Protein AF-A0A659QIJ3-F1 (afdb_monomer)

InterPro domains:
  IPR000100 Ribonuclease P [PF00825] (2-44)
  IPR000100 Ribonuclease P [PTHR33992] (2-51)
  IPR000100 Ribonuclease P [TIGR00188] (2-48)
  IPR014721 Small ribosomal subunit protein uS5 domain 2-type fold, subgroup [G3DSA:3.30.230.10] (1-52)
  IPR020568 Ribosomal protein uS5 domain 2-type superfamily [SSF54211] (2-49)

Secondary structure (DSSP, 8-state):
-HHHHHHHHTTTS-S------PPTTGGGS-HHHHHHHHHHHHHHHHHHHH--

pLDDT: mean 89.53, std 5.94, range [54.88, 93.62]

Foldseek 3Di:
DLVVLCVVCVVLAPPDDDDDDDDPPNVVDDPVRVSVVSVVVRVVRSVVVVVD

Structure (mmCIF, N/CA/C/O backbone):
data_AF-A0A659QIJ3-F1
#
_entry.id   AF-A0A659QIJ3-F1
#
loop_
_atom_site.group_PDB
_atom_site.id
_atom_site.type_symbol
_atom_site.label_atom_id
_atom_site.label_alt_id
_atom_site.label_comp_id
_atom_site.label_asym_id
_atom_site.label_entity_id
_atom_site.label_seq_id
_atom_site.pdbx_PDB_ins_code
_atom_site.Cartn_x
_atom_site.Cartn_y
_atom_site.Cartn_z
_atom_site.occupancy
_atom_site.B_iso_or_equiv
_atom_site.auth_seq_id
_atom_site.auth_comp_id
_atom_site.auth_asym_id
_atom_site.auth_atom_id
_atom_site.pdbx_PDB_model_num
ATOM 1 N N . LEU A 1 1 ? 6.529 -6.972 -1.277 1.00 87.19 1 LEU A N 1
ATOM 2 C CA . LEU A 1 1 ? 6.349 -5.597 -0.757 1.00 87.19 1 LEU A CA 1
ATOM 3 C C . LEU A 1 1 ? 4.956 -5.336 -0.197 1.00 87.19 1 LEU A C 1
ATOM 5 O O . LEU A 1 1 ? 4.850 -5.225 1.012 1.00 87.19 1 LEU A O 1
ATOM 9 N N . THR A 1 2 ? 3.874 -5.316 -0.985 1.00 91.94 2 THR A N 1
ATOM 10 C CA . THR A 1 2 ? 2.528 -4.963 -0.470 1.00 91.94 2 THR A CA 1
ATOM 11 C C . THR A 1 2 ? 2.057 -5.812 0.717 1.00 91.94 2 THR A C 1
ATOM 13 O O . THR A 1 2 ? 1.733 -5.273 1.770 1.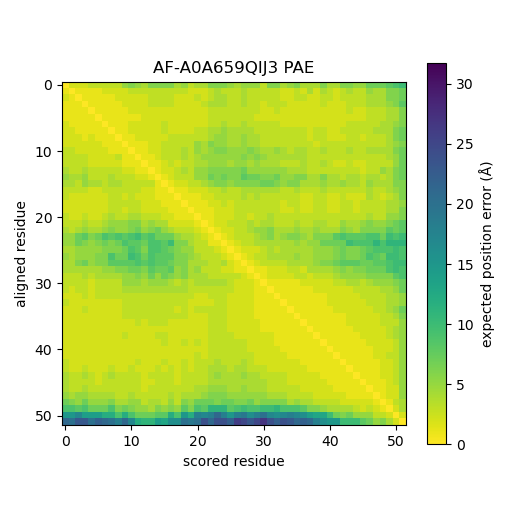00 91.94 2 THR A O 1
ATOM 16 N N . ARG A 1 3 ? 2.066 -7.147 0.585 1.00 92.94 3 ARG A N 1
ATOM 17 C CA . ARG A 1 3 ? 1.616 -8.062 1.656 1.00 92.94 3 ARG A CA 1
ATOM 18 C C . ARG A 1 3 ? 2.458 -7.953 2.928 1.00 92.94 3 ARG A C 1
ATOM 20 O O . ARG A 1 3 ? 1.943 -8.089 4.027 1.00 92.94 3 ARG A O 1
ATOM 27 N N . GLU A 1 4 ? 3.757 -7.741 2.768 1.00 93.19 4 GLU A N 1
ATOM 28 C CA . GLU A 1 4 ? 4.693 -7.581 3.880 1.00 93.19 4 GLU A CA 1
ATOM 29 C C . GLU A 1 4 ? 4.492 -6.241 4.586 1.00 93.19 4 GLU A C 1
ATOM 31 O O . GLU A 1 4 ? 4.374 -6.202 5.804 1.00 93.19 4 GLU A O 1
ATOM 36 N N . SER A 1 5 ? 4.335 -5.167 3.811 1.00 93.25 5 SER A N 1
ATOM 37 C CA . SER A 1 5 ? 4.010 -3.836 4.313 1.00 93.25 5 SER A CA 1
ATOM 38 C C . SER A 1 5 ? 2.713 -3.821 5.127 1.00 93.25 5 SER A C 1
ATOM 40 O O . SER A 1 5 ? 2.665 -3.163 6.162 1.00 93.25 5 SER A O 1
ATOM 42 N N . PHE A 1 6 ? 1.693 -4.568 4.688 1.00 92.94 6 PHE A N 1
ATOM 43 C CA . PHE A 1 6 ? 0.457 -4.753 5.447 1.00 92.94 6 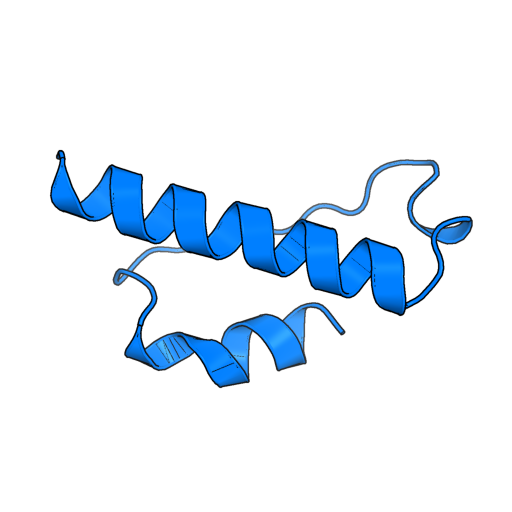PHE A CA 1
ATOM 44 C C . PHE A 1 6 ? 0.700 -5.529 6.747 1.00 92.94 6 PHE A C 1
ATOM 46 O O . PHE A 1 6 ? 0.334 -5.044 7.811 1.00 92.94 6 PHE A O 1
ATOM 53 N N . ARG A 1 7 ? 1.374 -6.690 6.694 1.00 93.31 7 ARG A N 1
ATOM 54 C CA . ARG A 1 7 ? 1.667 -7.500 7.894 1.00 93.31 7 ARG A CA 1
ATOM 55 C C . ARG A 1 7 ? 2.421 -6.722 8.969 1.00 93.31 7 ARG A C 1
ATOM 57 O O . ARG A 1 7 ? 2.087 -6.849 10.138 1.00 93.31 7 ARG A O 1
ATOM 64 N N . LEU A 1 8 ? 3.400 -5.902 8.585 1.00 93.25 8 LEU A N 1
ATOM 65 C CA . LEU A 1 8 ? 4.167 -5.083 9.531 1.00 93.25 8 LEU A CA 1
ATOM 66 C C . LEU A 1 8 ? 3.304 -4.047 10.265 1.00 93.25 8 LEU A C 1
ATOM 68 O O . LEU A 1 8 ? 3.639 -3.662 11.376 1.00 93.25 8 LEU A O 1
ATOM 72 N N . ARG A 1 9 ? 2.197 -3.609 9.656 1.00 91.25 9 ARG A N 1
ATOM 73 C CA . ARG A 1 9 ? 1.318 -2.549 10.175 1.00 91.25 9 ARG A CA 1
ATOM 74 C C . ARG A 1 9 ? -0.056 -3.049 10.593 1.00 91.25 9 ARG A C 1
ATOM 76 O O . ARG A 1 9 ? -0.893 -2.250 10.993 1.00 91.25 9 ARG A O 1
ATOM 83 N N . GLN A 1 10 ? -0.300 -4.355 10.526 1.00 90.31 10 GLN A N 1
ATOM 84 C CA . GLN A 1 10 ? -1.615 -4.951 10.769 1.00 90.31 10 GLN A CA 1
ATOM 85 C C . GLN A 1 10 ? -2.197 -4.583 12.142 1.00 90.31 10 GLN A C 1
ATOM 87 O O . GLN A 1 10 ? -3.408 -4.500 12.286 1.00 90.31 10 GLN A O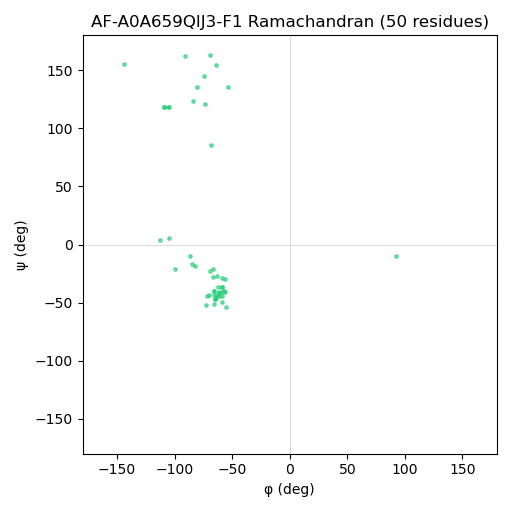 1
ATOM 92 N N . HIS A 1 11 ? -1.338 -4.339 13.135 1.00 90.75 11 HIS A N 1
ATOM 93 C CA . HIS A 1 11 ? -1.742 -3.976 14.494 1.00 90.75 11 HIS A CA 1
ATOM 94 C C . HIS A 1 11 ? -2.076 -2.483 14.657 1.00 90.75 11 HIS A C 1
ATOM 96 O O . HIS A 1 11 ? -2.735 -2.110 15.620 1.00 90.75 11 HIS A O 1
ATOM 102 N N . GLU A 1 12 ? -1.624 -1.630 13.733 1.00 90.00 12 GLU A N 1
ATOM 103 C CA . GLU A 1 12 ? -1.875 -0.180 13.727 1.00 90.00 12 GLU A CA 1
ATOM 104 C C . GLU A 1 12 ? -3.002 0.217 12.762 1.00 90.00 12 GLU A C 1
ATOM 106 O O . GLU A 1 12 ? -3.580 1.306 12.862 1.00 90.00 12 GLU A O 1
ATOM 111 N N . LEU A 1 13 ? -3.283 -0.644 11.782 1.00 90.38 13 LEU A N 1
ATOM 112 C CA . LEU A 1 13 ? -4.347 -0.447 10.814 1.00 90.38 13 LEU A CA 1
ATOM 113 C C . LEU A 1 13 ? -5.718 -0.700 11.461 1.00 90.38 13 LEU A C 1
ATOM 115 O O . LEU A 1 13 ? -5.858 -1.583 12.307 1.00 90.38 13 LEU A O 1
ATOM 119 N N . PRO A 1 14 ? -6.752 0.055 11.057 1.00 89.44 14 PRO A N 1
ATOM 120 C CA . PRO A 1 14 ? -8.116 -0.208 11.495 1.00 89.44 14 PRO A CA 1
ATOM 121 C C . PRO A 1 14 ? -8.597 -1.572 10.982 1.00 89.44 14 PRO A C 1
ATOM 123 O O . PRO A 1 14 ? -8.144 -2.046 9.937 1.00 89.44 14 PRO A O 1
ATOM 126 N N . ALA A 1 15 ? -9.551 -2.175 11.696 1.00 89.38 15 ALA A N 1
ATOM 127 C CA . ALA A 1 15 ? -10.201 -3.419 11.290 1.00 89.38 15 ALA A CA 1
ATOM 128 C C . ALA A 1 15 ? -11.079 -3.180 10.048 1.00 89.38 15 ALA A C 1
ATOM 130 O O . ALA A 1 15 ? -12.262 -2.864 10.152 1.00 89.38 15 ALA A O 1
ATOM 131 N N . MET A 1 16 ? -10.462 -3.265 8.870 1.00 87.75 16 MET A N 1
ATOM 132 C CA . MET A 1 16 ? -11.071 -3.001 7.568 1.00 87.75 16 MET A CA 1
ATOM 133 C C . MET A 1 16 ? -10.511 -3.952 6.512 1.00 87.75 16 MET A C 1
ATOM 135 O O . MET A 1 16 ? -9.362 -4.392 6.599 1.00 87.75 16 MET A O 1
ATOM 139 N N . ASP A 1 17 ? -11.295 -4.183 5.464 1.00 89.56 17 ASP A N 1
ATOM 140 C CA . ASP A 1 17 ? -10.841 -4.915 4.288 1.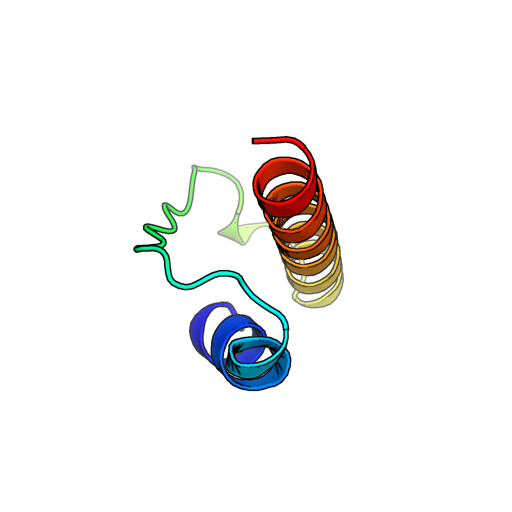00 89.56 17 ASP A CA 1
ATOM 141 C C . ASP A 1 17 ? -10.096 -3.986 3.321 1.00 89.56 17 ASP A C 1
ATOM 143 O O . ASP A 1 17 ? -10.625 -2.974 2.852 1.00 89.56 17 ASP A O 1
ATOM 147 N N . PHE A 1 18 ? -8.851 -4.341 2.997 1.00 90.94 18 PHE A N 1
ATOM 148 C CA . PHE A 1 18 ? -8.006 -3.583 2.075 1.00 90.94 18 PHE A CA 1
ATOM 149 C C . PHE A 1 18 ? -7.810 -4.342 0.761 1.00 90.94 18 PHE A C 1
ATOM 151 O O . PHE A 1 18 ? -7.190 -5.404 0.727 1.00 90.94 18 PHE A O 1
ATOM 158 N N . VAL A 1 19 ? -8.260 -3.749 -0.347 1.00 92.06 19 VAL A N 1
ATOM 159 C CA . VAL A 1 19 ? -7.989 -4.246 -1.704 1.00 92.06 19 VAL A CA 1
ATOM 160 C C . VAL A 1 19 ? -6.935 -3.357 -2.359 1.00 92.06 19 VAL A C 1
ATOM 162 O O . VAL A 1 19 ? -7.151 -2.161 -2.553 1.00 92.06 19 VAL A O 1
ATOM 165 N N . VAL A 1 20 ? -5.783 -3.933 -2.714 1.00 90.81 20 VAL A N 1
ATOM 166 C CA . VAL A 1 20 ? -4.694 -3.208 -3.387 1.00 90.81 20 VAL A CA 1
ATOM 167 C C . VAL A 1 20 ? -4.645 -3.599 -4.858 1.00 90.81 20 VAL A C 1
ATOM 169 O O . VAL A 1 20 ? -4.378 -4.751 -5.190 1.00 90.81 20 VAL A O 1
ATOM 172 N N . VAL A 1 21 ? -4.857 -2.623 -5.741 1.00 91.12 21 VAL A N 1
ATOM 173 C CA . VAL A 1 21 ? -4.816 -2.811 -7.197 1.00 91.12 21 VAL A CA 1
ATOM 174 C C . VAL A 1 21 ? -3.570 -2.138 -7.762 1.00 91.12 21 VAL A C 1
ATOM 176 O O . VAL A 1 21 ? -3.411 -0.920 -7.659 1.00 91.12 21 VAL A O 1
ATOM 179 N N . ALA A 1 22 ? -2.689 -2.923 -8.381 1.00 90.44 22 ALA A N 1
ATOM 180 C CA . ALA A 1 22 ? -1.549 -2.386 -9.114 1.00 90.44 22 ALA A CA 1
ATOM 181 C C . ALA A 1 22 ? -2.032 -1.758 -10.429 1.00 90.44 22 ALA A C 1
ATOM 183 O O . ALA A 1 22 ? -2.654 -2.423 -11.256 1.00 90.44 22 ALA A O 1
ATOM 184 N N . LYS A 1 23 ? -1.760 -0.464 -10.616 1.00 88.75 23 LYS A N 1
ATOM 185 C CA . LYS A 1 23 ? -2.057 0.254 -11.863 1.00 88.75 23 LYS A CA 1
ATOM 186 C C . LYS A 1 23 ? -0.862 0.193 -12.819 1.00 88.75 23 LYS A C 1
ATOM 188 O O . LYS A 1 23 ? 0.267 -0.073 -12.408 1.00 88.75 23 LYS A O 1
ATOM 193 N N . LYS A 1 24 ? -1.107 0.470 -14.104 1.00 88.88 24 LYS A N 1
ATOM 194 C CA . LYS A 1 24 ? -0.044 0.618 -15.111 1.00 88.88 24 LYS A CA 1
ATOM 195 C C . LYS A 1 24 ? 0.989 1.654 -14.634 1.00 88.88 24 LYS A C 1
ATOM 197 O O . LYS A 1 24 ? 0.598 2.695 -14.113 1.00 88.88 24 LYS A O 1
ATOM 202 N N . GLY A 1 25 ? 2.278 1.349 -14.789 1.00 85.25 25 GLY A N 1
ATOM 203 C CA . GLY A 1 25 ? 3.393 2.182 -14.314 1.00 85.25 25 GLY A CA 1
ATOM 204 C C . GLY A 1 25 ? 3.910 1.832 -12.913 1.00 85.25 25 GLY A C 1
ATOM 205 O O . GLY A 1 25 ? 4.971 2.299 -12.526 1.00 85.25 25 GLY A O 1
ATOM 206 N N . VAL A 1 26 ? 3.224 0.963 -12.154 1.00 87.06 26 VAL A N 1
ATOM 207 C CA . VAL A 1 26 ? 3.749 0.472 -10.861 1.00 87.06 26 VAL A CA 1
ATOM 208 C C . VAL A 1 26 ? 4.998 -0.397 -11.043 1.00 87.06 26 VAL A C 1
ATOM 210 O O . VAL A 1 26 ? 5.837 -0.432 -10.152 1.00 87.06 26 VAL A O 1
ATOM 213 N N . ALA A 1 27 ? 5.139 -1.070 -12.188 1.00 84.94 27 ALA A N 1
ATOM 214 C CA . ALA A 1 2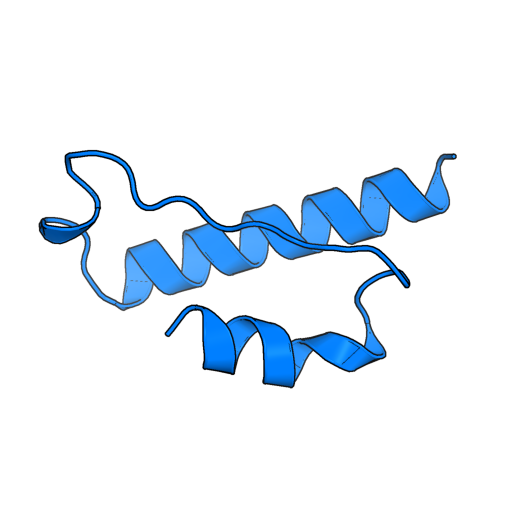7 ? 6.316 -1.883 -12.498 1.00 84.94 27 ALA A CA 1
ATOM 215 C C . ALA A 1 27 ? 7.590 -1.048 -12.726 1.00 84.94 27 ALA A C 1
ATOM 217 O O . ALA A 1 27 ? 8.684 -1.569 -12.544 1.00 84.94 27 ALA A O 1
ATOM 218 N N . ASP A 1 28 ? 7.440 0.230 -13.086 1.00 89.62 28 ASP A N 1
ATOM 219 C CA . ASP A 1 28 ? 8.558 1.152 -13.319 1.00 89.62 28 ASP A CA 1
ATOM 220 C C . ASP A 1 28 ? 9.024 1.834 -12.020 1.00 89.62 28 ASP A C 1
ATOM 222 O O . ASP A 1 28 ? 10.050 2.513 -11.997 1.00 89.62 28 ASP A O 1
ATOM 226 N N . LEU A 1 29 ? 8.264 1.676 -10.928 1.00 88.81 29 LEU A N 1
ATOM 227 C CA . LEU A 1 29 ? 8.636 2.192 -9.617 1.00 88.81 29 LEU A CA 1
ATOM 228 C C . LEU A 1 29 ? 9.637 1.258 -8.951 1.00 88.81 29 LEU A C 1
ATOM 230 O O . LEU A 1 29 ? 9.441 0.043 -8.888 1.00 88.81 29 LEU A O 1
ATOM 234 N N . ASP A 1 30 ? 10.674 1.846 -8.365 1.00 91.31 30 ASP A N 1
ATOM 235 C CA . ASP A 1 30 ? 11.569 1.092 -7.509 1.00 91.31 30 ASP A CA 1
ATOM 236 C C . ASP A 1 30 ? 10.871 0.668 -6.199 1.00 91.31 30 ASP A C 1
ATOM 238 O O . ASP A 1 30 ? 9.829 1.184 -5.769 1.00 91.31 30 ASP A O 1
ATOM 242 N N . ASN A 1 31 ? 11.477 -0.311 -5.532 1.00 90.94 31 ASN A N 1
ATOM 243 C CA . ASN A 1 31 ? 10.956 -0.862 -4.283 1.00 90.94 31 ASN A CA 1
ATOM 244 C C . ASN A 1 31 ? 10.814 0.201 -3.181 1.00 90.94 31 ASN A C 1
ATOM 246 O O . ASN A 1 31 ? 9.952 0.075 -2.303 1.00 90.94 31 ASN A O 1
ATOM 250 N N . ARG A 1 32 ? 11.652 1.243 -3.217 1.00 92.06 32 ARG A N 1
ATOM 251 C CA . ARG A 1 32 ? 11.660 2.327 -2.236 1.00 92.06 32 ARG A CA 1
ATOM 252 C C . ARG A 1 32 ? 10.450 3.238 -2.424 1.00 92.06 32 ARG A C 1
ATOM 254 O O . ARG A 1 32 ? 9.693 3.422 -1.473 1.00 92.06 32 ARG A O 1
ATOM 261 N N . ALA A 1 33 ? 10.215 3.725 -3.637 1.00 92.06 33 ALA A N 1
ATOM 262 C CA . ALA A 1 33 ? 9.066 4.543 -3.997 1.00 92.06 33 ALA A CA 1
ATOM 263 C C . ALA A 1 33 ? 7.752 3.802 -3.728 1.00 92.06 33 ALA A C 1
ATOM 265 O O . ALA A 1 33 ? 6.816 4.382 -3.174 1.00 92.06 33 ALA A O 1
ATOM 266 N N . LEU A 1 34 ? 7.692 2.500 -4.035 1.00 91.69 34 LEU A N 1
ATOM 267 C CA . LEU A 1 34 ? 6.521 1.683 -3.722 1.00 91.69 34 LEU A CA 1
ATOM 268 C C . LEU A 1 34 ? 6.284 1.580 -2.207 1.00 91.69 34 LEU A C 1
ATOM 270 O O . LEU A 1 34 ? 5.151 1.717 -1.744 1.00 91.69 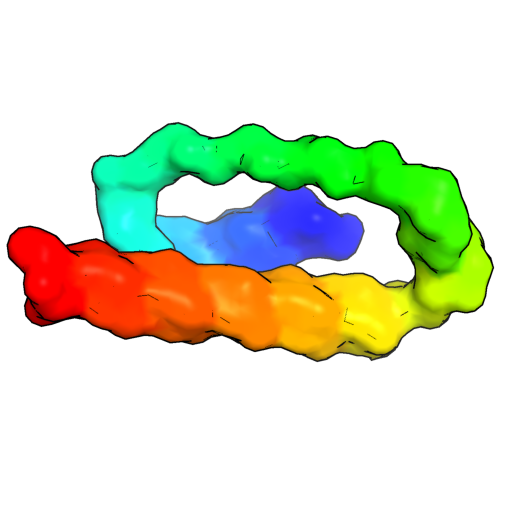34 LEU A O 1
ATOM 274 N N . SER A 1 35 ? 7.343 1.370 -1.423 1.00 91.69 35 SER A N 1
ATOM 275 C CA . SER A 1 35 ? 7.248 1.275 0.040 1.00 91.69 35 SER A CA 1
ATOM 276 C C . SER A 1 35 ? 6.828 2.600 0.682 1.00 91.69 35 SER A C 1
ATOM 278 O O . SER A 1 35 ? 5.989 2.608 1.586 1.00 91.69 35 SER A O 1
ATOM 280 N N . GLU A 1 36 ? 7.348 3.724 0.186 1.00 93.44 36 GLU A N 1
ATOM 281 C CA . GLU A 1 36 ? 6.952 5.070 0.613 1.00 93.44 36 GLU A CA 1
ATOM 282 C C . GLU A 1 36 ? 5.493 5.383 0.242 1.00 93.44 36 GLU A C 1
ATOM 284 O O . GLU A 1 36 ? 4.758 5.968 1.042 1.00 93.44 36 GLU A O 1
ATOM 289 N N . ALA A 1 37 ? 5.040 4.970 -0.946 1.00 92.75 37 ALA A N 1
ATOM 290 C CA . ALA A 1 37 ? 3.650 5.125 -1.367 1.00 92.75 37 ALA A CA 1
ATOM 291 C C . ALA A 1 37 ? 2.692 4.315 -0.478 1.00 92.75 37 ALA A C 1
ATOM 293 O O . ALA A 1 37 ? 1.686 4.855 -0.012 1.00 92.75 37 ALA A O 1
ATOM 294 N N . LEU A 1 38 ? 3.027 3.052 -0.191 1.00 93.25 38 LEU A N 1
ATOM 295 C CA . LEU A 1 38 ? 2.258 2.206 0.725 1.00 93.25 38 LEU A CA 1
ATOM 296 C C . LEU A 1 38 ? 2.175 2.838 2.118 1.00 93.25 38 LEU A C 1
ATOM 298 O O . LEU A 1 38 ? 1.092 2.918 2.690 1.00 93.25 38 LEU A O 1
ATOM 3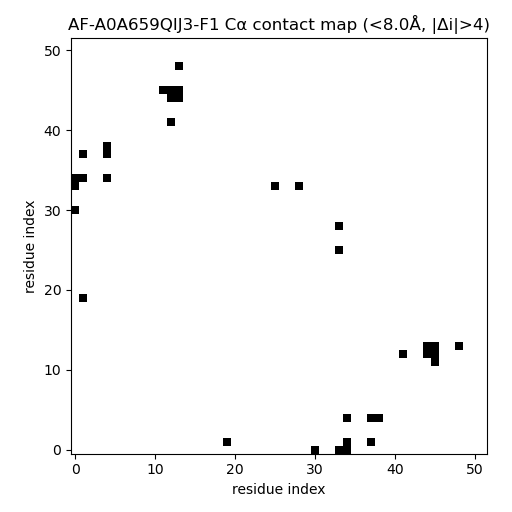02 N N . GLU A 1 39 ? 3.287 3.363 2.635 1.00 93.25 39 GLU A N 1
ATOM 303 C CA . GLU A 1 39 ? 3.309 4.013 3.947 1.00 93.25 39 GLU A CA 1
ATOM 304 C C . GLU A 1 39 ? 2.390 5.240 4.026 1.00 93.25 39 GLU A C 1
ATOM 306 O O . GLU A 1 39 ? 1.647 5.426 4.994 1.00 93.25 39 GLU A O 1
ATOM 311 N N . LYS A 1 40 ? 2.378 6.067 2.976 1.00 93.62 40 LYS A N 1
ATOM 312 C CA . LYS A 1 40 ? 1.461 7.211 2.890 1.00 93.62 40 LYS A CA 1
ATOM 313 C C . LYS A 1 40 ? -0.004 6.766 2.908 1.00 93.62 40 LYS A C 1
ATOM 315 O O . LYS A 1 40 ? -0.821 7.412 3.570 1.00 93.62 40 LYS A O 1
ATOM 320 N N . LEU A 1 41 ? -0.338 5.677 2.212 1.00 93.06 41 LEU A N 1
ATOM 321 C CA . LEU A 1 41 ? -1.699 5.133 2.181 1.00 93.06 41 LEU A CA 1
ATOM 322 C C . LEU A 1 41 ? -2.133 4.626 3.560 1.00 93.06 41 LEU A C 1
ATOM 324 O O . LEU A 1 41 ? -3.204 5.011 4.029 1.00 93.06 41 LEU A O 1
ATOM 328 N N . TRP A 1 42 ? -1.294 3.852 4.250 1.00 92.88 42 TRP A N 1
ATOM 329 C CA . TRP A 1 42 ? -1.606 3.346 5.592 1.00 92.88 42 TRP A CA 1
ATOM 330 C C . TRP A 1 42 ? -1.877 4.472 6.586 1.00 92.88 42 TRP A C 1
ATOM 332 O O . TRP A 1 42 ? -2.939 4.503 7.208 1.00 92.88 42 TRP A O 1
ATOM 342 N N . ARG A 1 43 ? -0.991 5.475 6.655 1.00 92.12 43 ARG A N 1
ATOM 343 C CA . ARG A 1 43 ? -1.178 6.638 7.542 1.00 92.12 43 ARG A CA 1
ATOM 344 C C . ARG A 1 43 ? -2.464 7.402 7.247 1.00 92.12 43 ARG A C 1
ATOM 346 O O . ARG A 1 43 ? -3.102 7.915 8.170 1.00 92.12 43 ARG A O 1
ATOM 353 N N . ARG A 1 44 ? -2.843 7.504 5.969 1.00 92.38 44 ARG A N 1
ATOM 354 C CA . ARG A 1 44 ? -4.102 8.133 5.563 1.00 92.38 44 ARG A CA 1
ATOM 355 C C . ARG A 1 44 ? -5.302 7.336 6.070 1.00 92.38 44 ARG A C 1
ATOM 357 O O . ARG A 1 44 ? -6.196 7.942 6.649 1.00 92.38 44 ARG A O 1
ATOM 364 N N . HIS A 1 45 ? -5.308 6.015 5.911 1.00 89.88 45 HIS A N 1
ATOM 365 C CA . HIS A 1 45 ? -6.406 5.168 6.387 1.00 89.88 45 HIS A CA 1
ATOM 366 C C . HIS A 1 45 ? -6.531 5.163 7.912 1.00 89.88 45 HIS A C 1
ATOM 368 O O . HIS A 1 45 ? -7.633 5.356 8.417 1.00 89.88 45 HIS A O 1
ATOM 374 N N . CYS A 1 46 ? -5.422 5.071 8.653 1.00 89.44 46 CYS A N 1
ATOM 375 C CA . CYS A 1 46 ? -5.452 5.199 10.114 1.00 89.44 46 CYS A CA 1
ATOM 376 C C . CYS A 1 46 ? -6.021 6.553 10.561 1.00 89.44 46 CYS A C 1
ATOM 378 O O . CYS A 1 46 ? -6.703 6.635 11.576 1.00 89.44 46 CYS A O 1
ATOM 380 N N . ARG A 1 47 ? -5.737 7.636 9.823 1.00 89.69 47 ARG A N 1
ATOM 381 C CA . ARG A 1 47 ? -6.30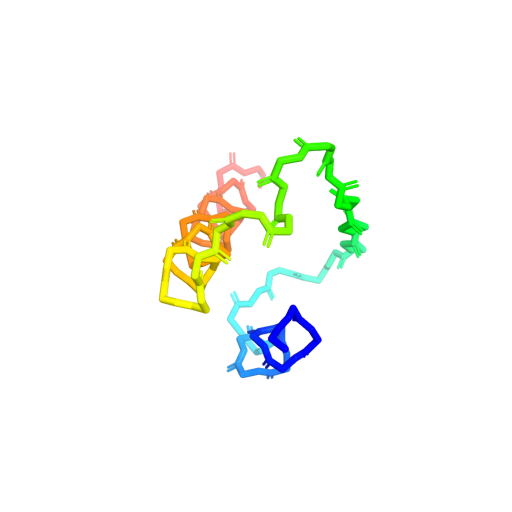1 8.959 10.123 1.00 89.69 47 ARG A CA 1
ATOM 382 C C . ARG A 1 47 ? -7.798 9.022 9.834 1.00 89.69 47 ARG A C 1
ATOM 384 O O . ARG A 1 47 ? -8.522 9.574 10.651 1.00 89.69 47 ARG A O 1
ATOM 391 N N . LEU A 1 48 ? -8.238 8.474 8.702 1.00 88.62 48 LEU A N 1
ATOM 392 C CA . LEU A 1 48 ? -9.654 8.439 8.330 1.00 88.62 48 LEU A CA 1
ATOM 393 C C . LEU A 1 48 ? -10.477 7.656 9.355 1.00 88.62 48 LEU A C 1
ATOM 395 O O . LEU A 1 48 ? -11.493 8.166 9.798 1.00 88.62 48 LEU A O 1
ATOM 399 N N . ALA A 1 49 ? -9.984 6.501 9.805 1.00 86.50 49 ALA A N 1
ATOM 400 C CA . ALA A 1 49 ? -10.671 5.679 10.801 1.00 86.50 49 ALA A CA 1
ATOM 401 C C . ALA A 1 49 ? -10.776 6.325 12.195 1.00 86.50 49 ALA A C 1
ATOM 403 O O . ALA A 1 49 ? -11.619 5.929 12.988 1.00 86.50 49 ALA A O 1
ATOM 404 N N . ARG A 1 50 ? -9.921 7.306 12.520 1.00 81.38 50 ARG A N 1
ATOM 405 C CA . ARG A 1 50 ? -10.020 8.077 13.775 1.00 81.38 50 ARG A CA 1
ATOM 406 C C . ARG A 1 50 ? -10.986 9.259 13.693 1.00 81.38 50 ARG A C 1
ATOM 408 O O . ARG A 1 50 ? -11.305 9.830 14.727 1.00 81.38 50 ARG A O 1
ATOM 415 N N . GLY A 1 51 ? -11.353 9.684 12.484 1.00 73.25 51 GLY A N 1
ATOM 416 C CA . GLY A 1 51 ? -12.242 10.825 12.247 1.00 73.25 51 GLY A CA 1
ATOM 417 C C . GLY A 1 51 ? -13.660 10.433 11.828 1.00 73.25 51 GLY A C 1
ATOM 418 O O . GLY A 1 51 ? -14.425 11.320 11.4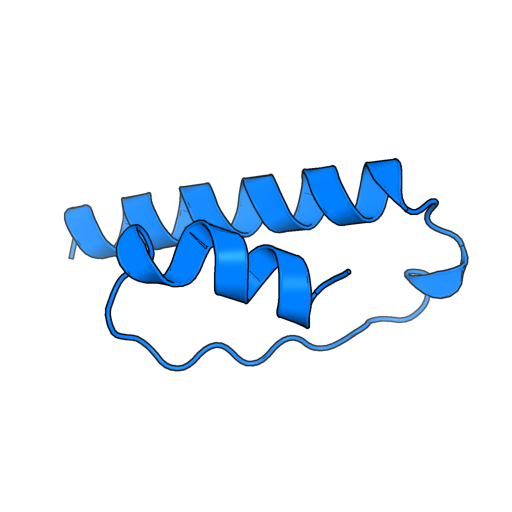60 1.00 73.25 51 GLY A O 1
ATOM 419 N N . SER A 1 52 ? -13.968 9.135 11.828 1.00 54.88 52 SER A N 1
ATOM 420 C CA . SER A 1 52 ? -15.248 8.524 11.450 1.00 54.88 52 SER A CA 1
ATOM 421 C C . SER A 1 52 ? -15.995 7.989 12.658 1.00 54.88 52 SER A C 1
ATOM 423 O O . SER A 1 52 ? -15.304 7.403 13.521 1.00 54.88 52 SER A O 1
#

Mean predicted aligned error: 3.7 Å

Organism: NCBI:txid1960126

Radius of gyration: 11.7 Å; Cα contacts (8 Å, |Δi|>4): 18; chains: 1; bounding box: 27×19×30 Å

Solvent-accessible surface area (backbone atoms only — not comparable to full-atom values): 3413 Å² total; per-residue (Å²): 105,70,72,57,59,46,64,79,38,55,89,70,47,66,102,70,91,82,85,86,80,87,56,93,69,56,86,77,50,51,74,63,60,51,51,54,51,50,51,54,50,51,57,48,51,42,52,51,64,72,74,104

Sequence (52 aa):
LTRESFRLRQHELPAMDFVVVAKKGVADLDNRALSEALEKLWRRHCRLARGS